Protein AF-A0A4U9DHC0-F1 (afdb_monomer)

InterPro domains:
  IPR025148 1-carboxybiuret hydrolase subunit AtzG-like [PF13318] (11-39)

Radius of gyration: 21.66 Å; Cα contacts (8 Å, |Δi|>4): 10; chains: 1; bounding box: 57×22×46 Å

Organism: Raoultella terrigena (NCBI:txid577)

Mean predicted aligned error: 13.34 Å

Secondary structure (DSSP, 8-state):
-------HHHHHHHHHHHHT----HHHHHHHHHHHHHHHHHTTTTTT-----PPP-----

Structure (mmCIF, N/CA/C/O backbone):
data_AF-A0A4U9DHC0-F1
#
_entry.id   AF-A0A4U9DHC0-F1
#
loop_
_atom_site.group_PDB
_atom_site.id
_atom_site.type_symbol
_atom_site.label_atom_id
_atom_site.label_alt_id
_atom_site.label_comp_id
_atom_site.label_asym_id
_atom_site.label_entity_id
_atom_site.label_seq_id
_atom_site.pdbx_PDB_ins_code
_atom_site.Cartn_x
_atom_site.Cartn_y
_atom_site.Cartn_z
_atom_site.occupancy
_atom_site.B_iso_or_equiv
_atom_site.auth_seq_id
_atom_site.auth_comp_id
_atom_site.auth_asym_id
_atom_site.auth_atom_id
_atom_site.pdbx_PDB_model_num
ATOM 1 N N . MET A 1 1 ? 1.916 4.223 -25.849 1.00 36.62 1 MET A N 1
ATOM 2 C CA . MET A 1 1 ? 2.642 4.134 -24.562 1.00 36.62 1 MET A CA 1
ATOM 3 C C . MET A 1 1 ? 1.619 3.989 -23.449 1.00 36.62 1 MET A C 1
ATOM 5 O O . MET A 1 1 ? 0.949 4.966 -23.138 1.00 36.62 1 MET A O 1
ATOM 9 N N . GLN A 1 2 ? 1.419 2.778 -22.923 1.00 38.16 2 GLN A N 1
ATOM 10 C CA . GLN A 1 2 ? 0.487 2.577 -21.813 1.00 38.16 2 GLN A CA 1
ATOM 11 C C . GLN A 1 2 ? 1.072 3.231 -20.560 1.00 38.16 2 GLN A C 1
ATOM 13 O O . GLN A 1 2 ? 2.147 2.846 -20.101 1.00 38.16 2 GLN A O 1
ATOM 18 N N . LYS A 1 3 ? 0.399 4.261 -20.039 1.00 47.81 3 LYS A N 1
ATOM 19 C CA . LYS A 1 3 ? 0.691 4.779 -18.705 1.00 47.81 3 LYS A CA 1
ATOM 20 C C . LYS A 1 3 ? 0.198 3.720 -17.729 1.00 47.81 3 LYS A C 1
ATOM 22 O O . LYS A 1 3 ? -0.993 3.647 -17.458 1.00 47.81 3 LYS A O 1
ATOM 27 N N . VAL A 1 4 ? 1.107 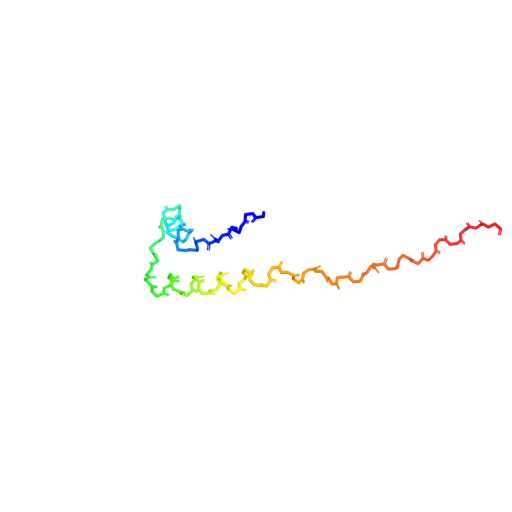2.870 -17.265 1.00 55.38 4 VAL A N 1
ATOM 28 C CA . VAL A 1 4 ? 0.829 1.981 -16.139 1.00 55.38 4 VAL A CA 1
ATOM 29 C C . VAL A 1 4 ? 0.712 2.879 -14.914 1.00 55.38 4 VAL A C 1
ATOM 31 O O . VAL A 1 4 ? 1.707 3.258 -14.298 1.00 55.38 4 VAL A O 1
ATOM 34 N N . THR A 1 5 ? -0.507 3.313 -14.623 1.00 59.41 5 THR A N 1
ATOM 35 C CA . THR A 1 5 ? -0.835 3.965 -13.362 1.00 59.41 5 THR A CA 1
ATOM 36 C C . THR A 1 5 ? -0.766 2.866 -12.309 1.00 59.41 5 THR A C 1
ATOM 38 O O . THR A 1 5 ? -1.656 2.027 -12.229 1.00 59.41 5 THR A O 1
ATOM 41 N N . LEU A 1 6 ? 0.355 2.785 -11.589 1.00 67.12 6 LEU A N 1
ATOM 42 C CA . LEU A 1 6 ? 0.532 1.820 -10.506 1.00 67.12 6 LEU A CA 1
ATOM 43 C C . LEU A 1 6 ? -0.459 2.156 -9.392 1.00 67.12 6 LEU A C 1
ATOM 45 O O . LEU A 1 6 ? -0.279 3.132 -8.662 1.00 67.12 6 LEU A O 1
ATOM 49 N N . ASP A 1 7 ? -1.518 1.359 -9.299 1.00 78.19 7 ASP A N 1
ATOM 50 C CA . ASP A 1 7 ? -2.517 1.477 -8.249 1.00 78.19 7 ASP A CA 1
ATOM 51 C C . ASP A 1 7 ? -1.986 0.821 -6.968 1.00 78.19 7 ASP A C 1
ATOM 53 O O . ASP A 1 7 ? -2.186 -0.363 -6.686 1.00 78.19 7 ASP A O 1
ATOM 57 N N . TRP A 1 8 ? -1.214 1.604 -6.213 1.00 81.69 8 TRP A N 1
ATOM 58 C CA . TRP A 1 8 ? -0.562 1.153 -4.984 1.00 81.69 8 TRP A CA 1
ATOM 59 C C . TRP A 1 8 ? -1.556 0.666 -3.925 1.00 81.69 8 TRP A C 1
ATOM 61 O O . TRP A 1 8 ? -1.192 -0.173 -3.107 1.00 81.69 8 TRP A O 1
ATOM 71 N N . SER A 1 9 ? -2.801 1.154 -3.948 1.00 81.25 9 SER A N 1
ATOM 72 C CA . SER A 1 9 ? -3.852 0.705 -3.029 1.00 81.25 9 SER A CA 1
ATOM 73 C C . SER A 1 9 ? -4.229 -0.750 -3.306 1.00 81.25 9 SER A C 1
ATOM 75 O O . SER A 1 9 ? -4.229 -1.576 -2.394 1.00 81.25 9 SER A O 1
ATOM 77 N N . THR A 1 10 ? -4.430 -1.083 -4.583 1.00 85.50 10 THR A N 1
ATOM 78 C CA . THR A 1 10 ? -4.718 -2.456 -5.021 1.00 85.50 10 THR A CA 1
ATOM 79 C C . THR A 1 10 ? -3.560 -3.402 -4.693 1.00 85.50 10 THR A C 1
ATOM 81 O O . THR A 1 10 ? -3.774 -4.497 -4.175 1.00 85.50 10 THR A O 1
ATOM 84 N N . TYR A 1 11 ? -2.320 -2.962 -4.927 1.00 84.88 11 TYR A N 1
ATOM 85 C CA . TYR A 1 11 ? -1.123 -3.745 -4.607 1.00 84.88 11 TYR A CA 1
ATOM 86 C C . TYR A 1 11 ? -0.978 -4.017 -3.100 1.00 84.88 11 TYR A C 1
ATOM 88 O O . TYR A 1 11 ? -0.672 -5.139 -2.698 1.00 84.88 11 TYR A O 1
ATOM 96 N N . LEU A 1 12 ? -1.228 -3.011 -2.255 1.00 85.31 12 LEU A N 1
ATOM 97 C CA . LEU A 1 12 ? -1.155 -3.154 -0.799 1.00 85.31 12 LEU A CA 1
ATOM 98 C C . LEU A 1 12 ? -2.221 -4.111 -0.260 1.00 85.31 12 LEU A C 1
ATOM 100 O O . LEU A 1 12 ? -1.884 -4.993 0.526 1.00 85.31 12 LEU A O 1
ATOM 104 N N . ALA A 1 13 ? -3.466 -3.993 -0.728 1.00 86.12 13 ALA A N 1
ATOM 105 C CA . ALA A 1 13 ? -4.544 -4.903 -0.344 1.00 86.12 13 ALA A CA 1
ATOM 106 C C . ALA A 1 13 ? -4.230 -6.358 -0.733 1.00 86.12 13 ALA A C 1
ATOM 108 O O . ALA A 1 13 ? -4.474 -7.285 0.036 1.00 86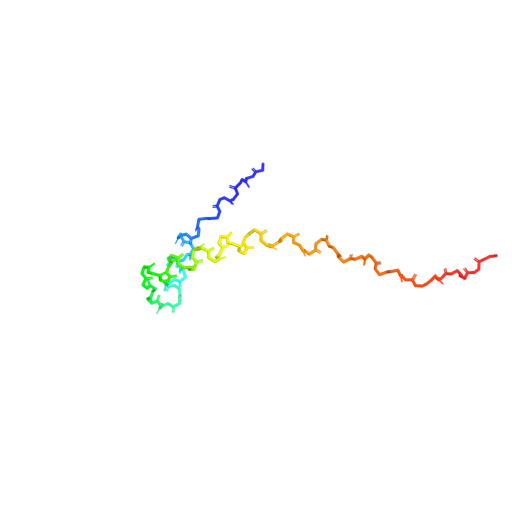.12 13 ALA A O 1
ATOM 109 N N . GLN A 1 14 ? -3.632 -6.570 -1.908 1.00 84.81 14 GLN A N 1
ATOM 110 C CA . GLN A 1 14 ? -3.221 -7.902 -2.345 1.00 84.81 14 GLN A CA 1
ATOM 111 C C . GLN A 1 14 ? -2.071 -8.461 -1.489 1.00 84.81 14 GLN A C 1
ATOM 113 O O . GLN A 1 14 ? -2.048 -9.655 -1.195 1.00 84.81 14 GLN A O 1
ATOM 118 N N . MET A 1 15 ? -1.132 -7.616 -1.053 1.00 86.69 15 MET A N 1
ATOM 119 C CA . MET A 1 15 ? -0.018 -8.040 -0.199 1.00 86.69 15 MET A CA 1
ATOM 120 C C . MET A 1 15 ? -0.435 -8.366 1.230 1.00 8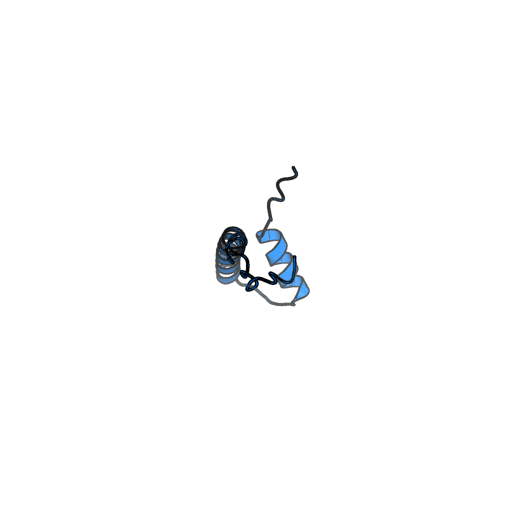6.69 15 MET A C 1
ATOM 122 O O . MET A 1 15 ? 0.081 -9.322 1.799 1.00 86.69 15 MET A O 1
ATOM 126 N N . GLU A 1 16 ? -1.402 -7.638 1.774 1.00 87.19 16 GLU A N 1
ATOM 127 C CA . GLU A 1 16 ? -2.051 -7.945 3.052 1.00 87.19 16 GLU A CA 1
ATOM 128 C C . GLU A 1 16 ? -2.673 -9.353 3.043 1.00 87.19 16 GLU A C 1
ATOM 130 O O . GLU A 1 16 ? -2.437 -10.139 3.961 1.00 87.19 16 GLU A O 1
ATOM 135 N N . GLN A 1 17 ? -3.345 -9.726 1.949 1.00 85.62 17 GLN A N 1
ATOM 136 C CA . GLN A 1 17 ? -3.908 -11.070 1.766 1.00 85.62 17 GLN A CA 1
ATOM 137 C C . GLN A 1 17 ? -2.833 -12.154 1.587 1.00 85.62 17 GLN A C 1
ATOM 139 O O . GLN A 1 17 ? -2.919 -13.216 2.195 1.00 85.62 17 GLN A O 1
ATOM 144 N N . ILE A 1 18 ? -1.810 -11.901 0.761 1.00 88.19 18 ILE A N 1
ATOM 145 C CA . ILE A 1 18 ? -0.752 -12.885 0.463 1.00 88.19 18 ILE A CA 1
ATOM 146 C C . ILE A 1 18 ? 0.134 -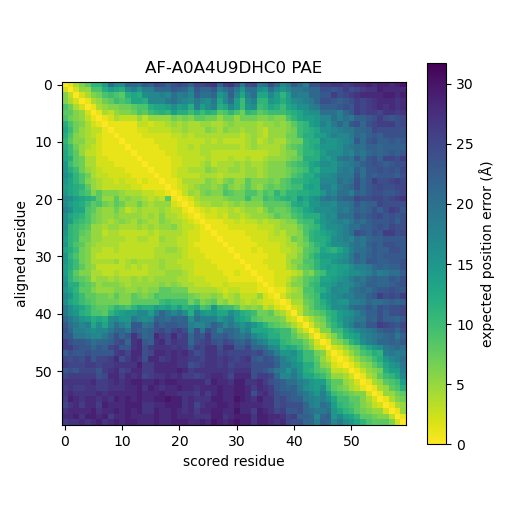13.150 1.683 1.00 88.19 18 ILE A C 1
ATOM 148 O O . ILE A 1 18 ? 0.564 -14.281 1.900 1.00 88.19 18 ILE A O 1
ATOM 152 N N . LEU A 1 19 ? 0.431 -12.111 2.463 1.00 85.62 19 LEU A N 1
ATOM 153 C CA . LEU A 1 19 ? 1.315 -12.204 3.622 1.00 85.62 19 LEU A CA 1
ATOM 154 C C . LEU A 1 19 ? 0.564 -12.529 4.922 1.00 85.62 19 LEU A C 1
ATOM 156 O O . LEU A 1 19 ? 1.216 -12.769 5.936 1.00 85.62 19 LEU A O 1
ATOM 160 N N . GLY A 1 20 ? -0.776 -12.538 4.906 1.00 86.31 20 GLY A N 1
ATOM 161 C CA . GLY A 1 20 ? -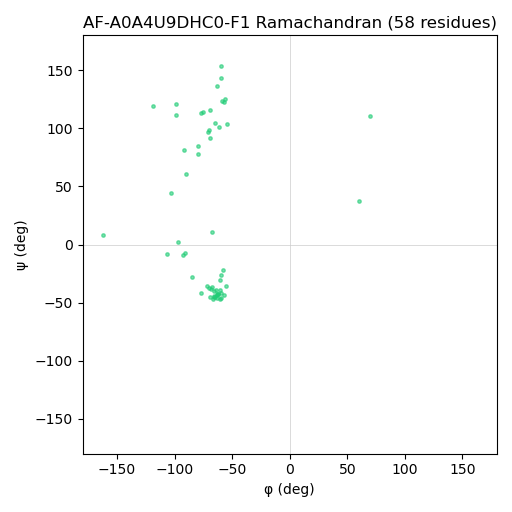1.604 -12.792 6.089 1.00 86.31 20 GLY A CA 1
ATOM 162 C C . GLY A 1 20 ? -1.364 -11.771 7.205 1.00 86.31 20 GLY A C 1
ATOM 163 O O . GLY A 1 20 ? -1.306 -12.134 8.377 1.00 86.31 20 GLY A O 1
ATOM 164 N N . LEU A 1 21 ? -1.144 -10.509 6.832 1.00 83.38 21 LEU A N 1
ATOM 165 C CA . LEU A 1 21 ? -0.691 -9.435 7.715 1.00 83.38 21 LEU A CA 1
ATOM 166 C C . LEU A 1 21 ? -1.741 -8.334 7.761 1.00 83.38 21 LEU A C 1
ATOM 168 O O . LEU A 1 21 ? -1.991 -7.705 6.741 1.00 83.38 21 LEU A O 1
ATOM 172 N N . GLU A 1 22 ? -2.292 -8.059 8.940 1.00 79.75 22 GLU A N 1
ATOM 173 C CA . GLU A 1 22 ? -3.250 -6.966 9.106 1.00 79.75 22 GLU A CA 1
ATOM 174 C C . GLU A 1 22 ? -2.508 -5.623 9.137 1.00 79.75 22 GLU A C 1
ATOM 176 O O . GLU A 1 22 ? -1.707 -5.329 10.037 1.00 79.75 22 GLU A O 1
ATOM 181 N N . LEU A 1 23 ? -2.733 -4.809 8.109 1.00 80.94 23 LE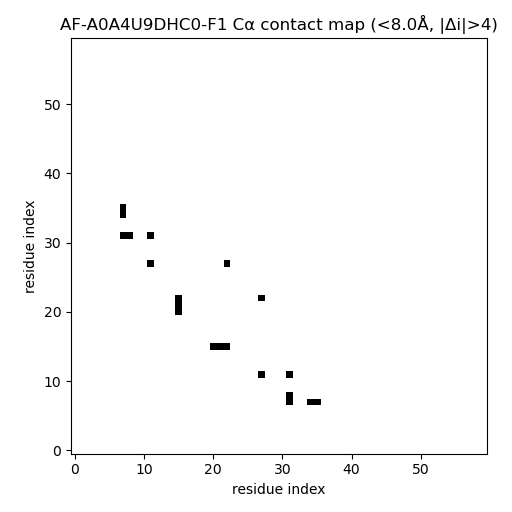U A N 1
ATOM 182 C CA . LEU A 1 23 ? -2.213 -3.454 8.039 1.00 80.94 23 LEU A CA 1
ATOM 183 C C . LEU A 1 23 ? -3.322 -2.499 8.455 1.00 80.94 23 LEU A C 1
ATOM 185 O O . LEU A 1 23 ? -4.288 -2.294 7.724 1.00 80.94 23 LEU A O 1
ATOM 189 N N . ASP A 1 24 ? -3.146 -1.866 9.611 1.00 83.94 24 ASP A N 1
ATOM 190 C CA . ASP A 1 24 ? -4.003 -0.759 10.025 1.00 83.94 24 ASP A CA 1
ATOM 191 C C . ASP A 1 24 ? -3.928 0.402 9.012 1.00 83.94 24 ASP A C 1
ATOM 193 O O . ASP A 1 24 ? -2.922 0.582 8.310 1.00 83.94 24 ASP A O 1
ATOM 197 N N . GLU A 1 25 ? -4.985 1.207 8.936 1.00 82.69 25 GLU A N 1
ATOM 198 C CA . GLU A 1 25 ? -5.144 2.285 7.957 1.00 82.69 25 GLU A CA 1
ATOM 199 C C . GLU A 1 25 ? -3.976 3.282 7.991 1.00 82.69 25 GLU A C 1
ATOM 201 O O . GLU A 1 25 ? -3.483 3.706 6.941 1.00 82.69 25 GLU A O 1
ATOM 206 N N . THR A 1 26 ? -3.433 3.547 9.184 1.00 87.75 26 THR A N 1
ATOM 207 C CA . THR A 1 26 ? -2.234 4.382 9.359 1.00 87.75 26 THR A CA 1
ATOM 208 C C . THR A 1 26 ? -1.017 3.799 8.630 1.00 87.75 26 THR A C 1
ATOM 210 O O . THR A 1 26 ? -0.325 4.507 7.896 1.00 87.75 26 THR A O 1
ATOM 213 N N . ARG A 1 27 ? -0.760 2.491 8.776 1.00 85.50 27 ARG A N 1
ATOM 214 C CA . ARG A 1 27 ? 0.384 1.819 8.130 1.00 85.50 27 ARG A CA 1
ATOM 215 C C . ARG A 1 27 ? 0.198 1.717 6.621 1.00 85.50 27 ARG A C 1
ATOM 217 O O . ARG A 1 27 ? 1.165 1.882 5.877 1.00 85.50 27 ARG A O 1
ATOM 224 N N . ARG A 1 28 ? -1.035 1.472 6.166 1.00 85.94 28 ARG A N 1
ATOM 225 C CA . ARG A 1 28 ? -1.391 1.460 4.739 1.00 85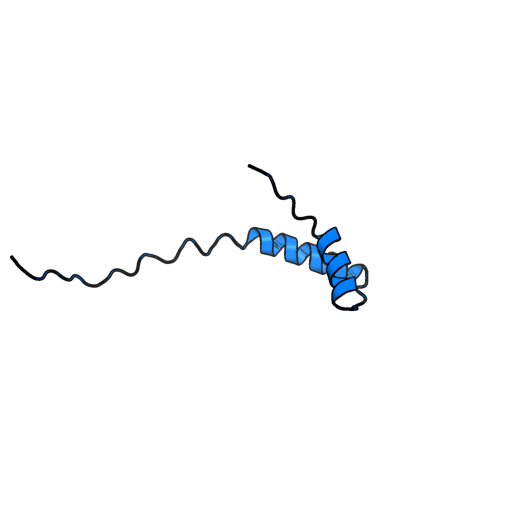.94 28 ARG A CA 1
ATOM 226 C C . ARG A 1 28 ? -1.099 2.813 4.088 1.00 85.94 28 ARG A C 1
ATOM 228 O O . ARG A 1 28 ? -0.450 2.847 3.042 1.00 85.94 28 ARG A O 1
ATOM 235 N N . ALA A 1 29 ? -1.496 3.913 4.728 1.00 85.00 29 ALA A N 1
ATOM 236 C CA . ALA A 1 29 ? -1.241 5.265 4.233 1.00 85.00 29 ALA A CA 1
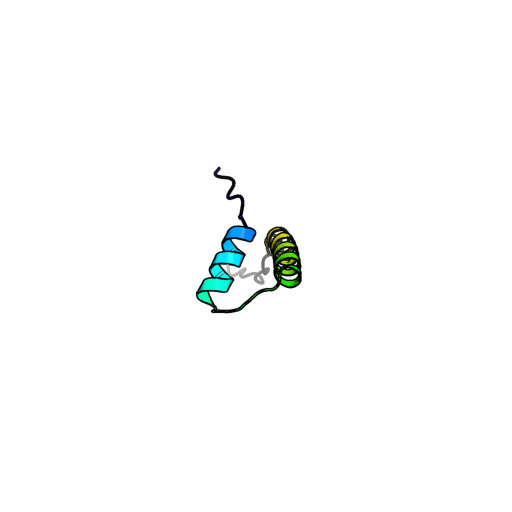ATOM 237 C C . ALA A 1 29 ? 0.263 5.591 4.163 1.00 85.00 29 ALA A C 1
ATOM 239 O O . ALA A 1 29 ? 0.739 6.126 3.157 1.00 85.00 29 ALA A O 1
ATOM 240 N N . GLU A 1 30 ? 1.034 5.217 5.188 1.00 87.00 30 GLU A N 1
ATOM 241 C CA . GLU A 1 30 ? 2.488 5.410 5.183 1.00 87.00 30 GLU A CA 1
ATOM 242 C C . GLU A 1 30 ? 3.173 4.607 4.071 1.00 87.00 30 GLU A C 1
ATOM 244 O O . GLU A 1 30 ? 3.981 5.158 3.319 1.00 87.00 30 GLU A O 1
ATOM 249 N N . LEU A 1 31 ? 2.823 3.328 3.901 1.00 86.44 31 LEU A N 1
ATOM 250 C CA . LEU A 1 31 ? 3.381 2.489 2.837 1.00 86.44 31 LEU A CA 1
ATOM 251 C C . LEU A 1 31 ? 3.046 3.028 1.445 1.00 86.44 31 LEU A C 1
ATOM 253 O O . LEU A 1 31 ? 3.924 3.090 0.582 1.00 86.44 31 LEU A O 1
ATOM 257 N N . GLN A 1 32 ? 1.807 3.472 1.226 1.00 85.38 32 GLN A N 1
ATOM 258 C CA . GLN A 1 32 ? 1.388 4.075 -0.037 1.00 85.38 32 GLN A CA 1
ATOM 259 C C . GLN A 1 32 ? 2.211 5.332 -0.361 1.00 85.38 32 GLN A C 1
ATOM 261 O O . GLN A 1 32 ? 2.642 5.526 -1.505 1.00 85.38 32 GLN A O 1
ATOM 266 N N . LEU A 1 33 ? 2.482 6.168 0.646 1.00 86.25 33 LEU A N 1
ATOM 267 C CA . LEU A 1 33 ? 3.315 7.361 0.506 1.00 86.25 33 LEU A CA 1
ATOM 268 C C . LEU A 1 33 ? 4.776 7.004 0.194 1.00 86.25 33 LEU A C 1
ATOM 270 O O . LEU A 1 33 ? 5.379 7.607 -0.699 1.00 86.25 33 LEU A O 1
ATOM 274 N N . GLN A 1 34 ? 5.345 6.019 0.890 1.00 85.06 34 GLN A N 1
ATOM 275 C CA . GLN A 1 34 ? 6.723 5.567 0.676 1.00 85.06 34 GLN A CA 1
ATOM 276 C C . GLN A 1 34 ? 6.909 4.952 -0.718 1.00 85.06 34 GLN A C 1
ATOM 278 O O . GLN A 1 34 ? 7.832 5.336 -1.439 1.00 85.06 34 GLN A O 1
ATOM 283 N N . PHE A 1 35 ? 5.997 4.087 -1.170 1.00 81.62 35 PHE A N 1
ATOM 284 C CA . PHE A 1 35 ? 6.064 3.509 -2.517 1.00 81.62 35 PHE A CA 1
ATOM 285 C C . PHE A 1 35 ? 5.923 4.562 -3.616 1.00 81.62 35 PHE A C 1
ATOM 287 O O . PHE A 1 35 ? 6.685 4.553 -4.586 1.00 81.62 35 PHE A O 1
ATOM 294 N N . SER A 1 36 ? 5.044 5.547 -3.420 1.00 79.44 36 SER A N 1
ATOM 295 C CA . SER A 1 36 ? 4.910 6.686 -4.335 1.00 79.44 36 SER A CA 1
ATOM 296 C C . SER A 1 36 ? 6.201 7.513 -4.448 1.00 79.44 36 SER A C 1
ATOM 298 O O . SER A 1 36 ? 6.490 8.085 -5.504 1.00 79.44 36 SER A O 1
ATOM 300 N N . ARG A 1 37 ? 7.011 7.572 -3.382 1.00 78.94 37 ARG A N 1
ATOM 301 C CA . ARG A 1 37 ? 8.331 8.227 -3.389 1.00 78.94 37 ARG A CA 1
ATOM 302 C C . ARG A 1 37 ? 9.400 7.376 -4.081 1.00 78.94 37 ARG A C 1
ATOM 304 O O . ARG A 1 37 ? 10.171 7.927 -4.871 1.00 78.94 37 ARG A O 1
ATOM 311 N N . ILE A 1 38 ? 9.422 6.060 -3.851 1.00 76.06 38 ILE A N 1
ATOM 312 C CA . ILE A 1 38 ? 10.377 5.122 -4.476 1.00 76.06 38 ILE A CA 1
ATOM 313 C C . ILE A 1 38 ? 10.152 5.030 -5.989 1.00 76.06 38 ILE A C 1
ATOM 315 O O . ILE A 1 38 ? 11.116 5.088 -6.753 1.00 76.06 38 ILE A O 1
ATOM 319 N N . GLY A 1 39 ? 8.896 5.016 -6.449 1.00 67.31 39 GLY A N 1
ATOM 320 C CA . GLY A 1 39 ? 8.567 5.064 -7.880 1.00 67.31 39 GLY A CA 1
ATOM 321 C C . GLY A 1 39 ? 9.132 6.299 -8.599 1.00 67.31 39 GLY A C 1
ATOM 322 O O . GLY A 1 39 ? 9.356 6.272 -9.807 1.00 67.31 39 GLY A O 1
ATOM 323 N N . ARG A 1 40 ? 9.432 7.372 -7.854 1.00 61.22 40 ARG A N 1
ATOM 324 C CA . ARG A 1 40 ? 10.096 8.578 -8.368 1.00 61.22 40 ARG A CA 1
ATOM 325 C C . ARG A 1 40 ? 11.625 8.464 -8.389 1.00 61.22 40 ARG A C 1
ATOM 327 O O . ARG A 1 40 ? 12.258 9.097 -9.226 1.00 61.22 40 ARG A O 1
ATOM 334 N N . HIS A 1 41 ? 12.206 7.663 -7.495 1.00 58.09 41 HIS A N 1
ATOM 335 C CA . HIS A 1 41 ? 13.657 7.528 -7.312 1.00 58.09 41 HIS A CA 1
ATOM 336 C C . HIS A 1 41 ? 14.290 6.388 -8.125 1.00 58.09 41 HIS A C 1
ATOM 338 O O . HIS A 1 41 ? 15.508 6.339 -8.255 1.00 58.09 41 HIS A O 1
ATOM 344 N N . GLY A 1 42 ? 13.498 5.524 -8.766 1.00 55.75 42 GLY A N 1
ATOM 345 C CA . GLY A 1 42 ? 13.997 4.445 -9.632 1.00 55.75 42 GLY A CA 1
ATOM 346 C C . GLY A 1 42 ? 14.677 4.874 -10.947 1.00 55.75 42 GLY A C 1
ATOM 347 O O . GLY A 1 42 ? 14.907 4.023 -11.799 1.00 55.75 42 GLY A O 1
ATOM 348 N N . ARG A 1 43 ? 14.979 6.165 -11.162 1.00 53.66 43 ARG A N 1
ATOM 349 C CA . ARG A 1 43 ? 15.548 6.687 -12.426 1.00 53.66 43 ARG A CA 1
ATOM 350 C C . ARG A 1 43 ? 17.035 7.068 -12.351 1.00 53.66 43 ARG A C 1
ATOM 352 O O . ARG A 1 43 ? 17.634 7.332 -13.384 1.00 53.66 43 ARG A O 1
ATOM 359 N N . THR A 1 44 ? 17.677 7.069 -11.185 1.00 56.59 44 THR A N 1
ATOM 360 C CA . THR A 1 44 ? 19.066 7.563 -11.048 1.00 56.59 44 THR A CA 1
ATOM 361 C C . THR A 1 44 ? 20.117 6.454 -10.939 1.00 56.59 44 THR A C 1
ATOM 363 O O . THR A 1 44 ? 21.031 6.543 -10.126 1.00 56.59 44 THR A O 1
ATOM 366 N N . ALA A 1 45 ? 20.010 5.420 -11.779 1.00 60.50 45 ALA A N 1
ATOM 367 C CA . ALA A 1 45 ? 21.147 4.555 -12.125 1.00 60.50 45 ALA A CA 1
ATOM 368 C C . ALA A 1 45 ? 21.811 4.964 -13.461 1.00 60.50 45 ALA A C 1
ATOM 370 O O . ALA A 1 45 ? 22.768 4.328 -13.895 1.00 60.50 45 ALA A O 1
ATOM 371 N N . ASP A 1 46 ? 21.337 6.039 -14.101 1.00 60.84 46 ASP A N 1
ATOM 372 C CA . ASP A 1 46 ? 21.876 6.575 -15.358 1.00 60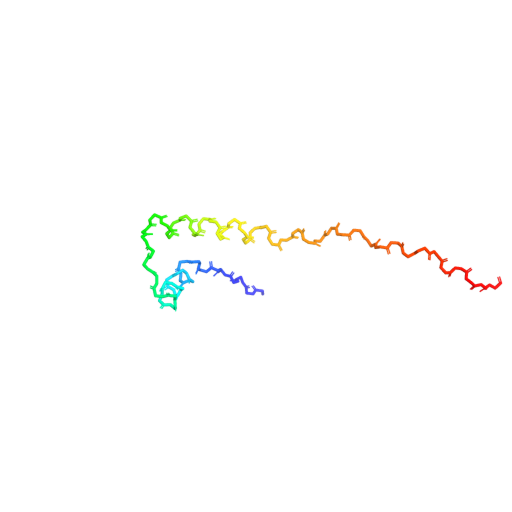.84 46 ASP A CA 1
ATOM 373 C C . ASP A 1 46 ? 22.975 7.620 -15.089 1.00 60.84 46 ASP A C 1
ATOM 375 O O . ASP A 1 46 ? 22.834 8.808 -15.362 1.00 60.84 46 ASP A O 1
ATOM 379 N N . GLY A 1 47 ? 24.054 7.197 -14.425 1.00 57.84 47 GLY A N 1
ATOM 380 C CA . GLY A 1 47 ? 25.114 8.126 -14.019 1.00 57.84 47 GLY A CA 1
ATOM 381 C C . GLY A 1 47 ? 26.459 7.506 -13.665 1.00 57.84 47 GLY A C 1
ATOM 382 O O . GLY A 1 47 ? 27.330 8.222 -13.175 1.00 57.84 47 GLY A O 1
ATOM 383 N N . LEU A 1 48 ? 26.673 6.205 -13.896 1.00 60.34 48 LEU A N 1
ATOM 384 C CA . LEU A 1 48 ? 28.022 5.654 -13.784 1.00 60.34 48 LEU A CA 1
ATOM 385 C C . LEU A 1 48 ? 28.817 6.096 -15.028 1.00 60.34 48 LEU A C 1
ATOM 387 O O . LEU A 1 48 ? 28.469 5.673 -16.133 1.00 60.34 48 LEU A O 1
ATOM 391 N N . PRO A 1 49 ? 29.865 6.935 -14.899 1.00 63.81 49 PRO A N 1
ATOM 392 C CA . PRO A 1 49 ? 30.686 7.295 -16.046 1.00 63.81 49 PRO A CA 1
ATOM 393 C C . PRO A 1 49 ? 31.308 6.022 -16.641 1.00 63.81 49 PRO A C 1
ATOM 395 O O . PRO A 1 49 ? 31.672 5.113 -15.883 1.00 63.81 49 PRO A O 1
ATOM 398 N N . PRO A 1 50 ? 31.452 5.924 -17.976 1.00 65.88 50 PRO A N 1
ATOM 399 C CA . PRO A 1 50 ? 32.049 4.752 -18.595 1.00 65.88 50 PRO A CA 1
ATOM 400 C C . PRO A 1 50 ? 33.436 4.539 -17.993 1.00 65.88 50 PRO A C 1
ATOM 402 O O . PRO A 1 50 ? 34.267 5.453 -17.986 1.00 65.88 50 PRO A O 1
ATOM 405 N N . ARG A 1 51 ? 33.682 3.333 -17.464 1.00 67.12 51 ARG A N 1
ATOM 406 C CA . ARG A 1 51 ? 35.016 2.913 -17.030 1.00 67.12 51 ARG A CA 1
ATOM 407 C C . ARG A 1 51 ? 35.948 3.103 -18.223 1.00 67.12 51 ARG A C 1
ATOM 409 O O . ARG A 1 51 ? 35.904 2.322 -19.168 1.00 67.12 51 ARG A O 1
ATOM 416 N N . ARG A 1 52 ? 36.762 4.161 -18.201 1.00 66.56 52 ARG A N 1
ATOM 417 C CA . ARG A 1 52 ? 37.836 4.353 -19.173 1.00 66.56 52 ARG A CA 1
ATOM 418 C C . ARG A 1 52 ? 38.795 3.179 -19.004 1.00 66.56 52 ARG A C 1
ATOM 420 O O . ARG A 1 52 ? 39.575 3.149 -18.059 1.00 66.56 52 ARG A O 1
ATOM 427 N N . THR A 1 53 ? 38.703 2.194 -19.890 1.00 65.44 53 THR A N 1
ATOM 428 C CA . THR A 1 53 ? 39.735 1.171 -20.055 1.00 65.44 53 THR A CA 1
ATOM 429 C C . THR A 1 53 ? 41.044 1.882 -20.409 1.00 65.44 53 THR A C 1
ATOM 431 O O . THR A 1 53 ? 41.049 2.651 -21.377 1.00 65.44 53 THR A O 1
ATOM 434 N N . PRO A 1 54 ? 42.141 1.688 -19.652 1.00 58.41 54 PRO A N 1
ATOM 435 C CA . PRO A 1 54 ? 43.426 2.254 -20.028 1.00 58.41 54 PRO A CA 1
ATOM 436 C C . PRO A 1 54 ? 43.867 1.640 -21.361 1.00 58.41 54 PRO A C 1
ATOM 438 O O . PRO A 1 54 ? 43.672 0.452 -21.615 1.00 58.41 54 PRO A O 1
ATOM 441 N N . GLY A 1 55 ? 44.365 2.503 -22.245 1.00 60.59 55 GLY A N 1
ATOM 442 C CA . GLY A 1 55 ? 44.510 2.245 -23.670 1.00 60.59 55 GLY A CA 1
ATOM 443 C C . GLY A 1 55 ? 45.346 1.017 -24.016 1.00 60.59 55 GLY A C 1
ATOM 444 O O . GLY A 1 55 ? 46.539 0.957 -23.740 1.00 60.59 55 GLY A O 1
ATOM 445 N N . ASN A 1 56 ? 44.732 0.099 -24.758 1.00 60.31 56 ASN A N 1
ATOM 446 C CA . ASN A 1 56 ? 45.439 -0.831 -25.625 1.00 60.31 56 ASN A CA 1
ATOM 447 C C . ASN A 1 56 ? 45.808 -0.101 -26.932 1.00 60.31 56 ASN A C 1
ATOM 449 O O . ASN A 1 56 ? 45.131 -0.257 -27.945 1.00 60.31 56 ASN A O 1
ATOM 453 N N . ARG A 1 57 ? 46.857 0.734 -26.916 1.00 58.12 57 ARG A N 1
ATOM 454 C CA . ARG A 1 57 ? 47.593 1.066 -28.149 1.00 58.12 57 ARG A CA 1
ATOM 455 C C . ARG A 1 57 ? 48.736 0.073 -28.287 1.00 58.12 57 ARG A C 1
ATOM 457 O O . ARG A 1 57 ? 49.872 0.356 -27.921 1.00 58.12 57 ARG A O 1
ATOM 464 N N . ARG A 1 58 ? 48.404 -1.106 -28.803 1.00 62.41 58 ARG A N 1
ATOM 465 C CA . ARG A 1 58 ? 49.373 -2.030 -29.379 1.00 62.41 58 ARG A CA 1
ATOM 466 C C . ARG A 1 58 ? 49.327 -1.847 -30.897 1.00 62.41 58 ARG A C 1
ATOM 468 O O . ARG A 1 58 ? 48.271 -2.046 -31.484 1.00 62.41 58 ARG A O 1
ATOM 475 N N . SER A 1 59 ? 50.484 -1.489 -31.457 1.00 54.22 59 SER A N 1
ATOM 476 C CA . SER A 1 59 ? 50.901 -1.699 -32.853 1.00 54.22 59 SER A CA 1
ATOM 477 C C . SER A 1 59 ? 50.201 -0.885 -33.948 1.00 54.22 59 SER A C 1
ATOM 479 O O . SER A 1 59 ? 49.051 -1.152 -34.275 1.00 54.22 59 SER A O 1
ATOM 481 N N . VAL A 1 60 ? 50.934 0.047 -34.565 1.00 50.84 60 VAL A N 1
ATOM 482 C CA . VAL A 1 60 ? 51.569 -0.111 -35.896 1.00 50.84 60 VAL A CA 1
ATOM 483 C C . VAL A 1 60 ? 52.672 0.927 -36.070 1.00 50.84 60 VAL A C 1
ATOM 485 O O . VAL A 1 60 ? 52.514 2.037 -35.514 1.00 50.84 60 VAL A O 1
#

pLDDT: mean 71.98, std 14.03, range [36.62, 88.19]

Nearest PDB structures (foldseek):
  6kag-assembly1_A  TM=4.734E-01  e=6.230E+00  Homo sapiens
  8fvx-assembly1_A  TM=4.545E-01  e=8.865E+00  Bdellovibrio bacteriovorus HD100

Foldseek 3Di:
DDPPPPPLLVVVVVCCVVVVHDDDPVNSVVVSVVVVVVVVVVPPVPDDPPPPDPDPPDDD

Solvent-accessible surface area (backbone atoms only — not comparable to full-atom values): 4102 Å² total; per-residue (Å²): 132,86,80,78,76,80,58,54,67,64,54,49,57,52,47,30,65,76,67,72,46,91,69,54,70,70,56,48,53,51,50,47,53,52,50,60,51,48,73,68,59,77,66,78,78,82,73,76,74,81,81,79,71,80,81,85,85,73,86,134

Sequence (60 aa):
MQKVTLDWSTYLAQMEQILGLELDETRRAELQLQFSRIGRHGRTADGLPPRRTPGNRRSV